Protein AF-A0A1B1ET09-F1 (afdb_monomer)

Foldseek 3Di:
DVQLVVLVVVLVVQLVVLVVVLVVVVVPVPVSVVSNVVVNVVSVVVSVVSVVVVVVVVVVVD

Sequence (62 aa):
EPGLKCVDLVILELCNVVRTCTEKMARYPRLRDETERIITAHIRDREQKCKEQLLTMIDCEL

Secondary structure (DSSP, 8-state):
-HHHHHHHHHHHHHHHHHHHHHHTTTT-HHHHHHHHHHHHHHHHHHHHHHHHHHHHHHHHH-

Mean predicted aligned error: 4.44 Å

Organism: NCBI:txid308652

Solvent-accessible surface area (backbone atoms only — not comparable to full-atom values): 3510 Å² total; per-residue (Å²): 112,74,67,61,55,50,50,54,53,51,54,54,50,51,55,52,51,50,52,63,54,42,60,78,33,63,92,40,56,73,58,29,55,52,49,52,52,53,49,54,53,49,51,53,55,50,50,53,54,50,53,53,52,51,52,53,52,50,66,72,76,107

pLDDT: mean 89.98, std 6.19, range [60.34, 95.75]

Structure (mmCIF, N/CA/C/O backbone):
data_AF-A0A1B1ET09-F1
#
_entry.id   AF-A0A1B1ET09-F1
#
loop_
_atom_site.group_PDB
_atom_site.id
_atom_site.type_symbol
_atom_site.label_atom_id
_atom_site.label_alt_id
_atom_site.label_comp_id
_atom_site.label_asym_id
_atom_site.label_entity_id
_atom_site.label_seq_id
_atom_site.pdbx_PDB_ins_code
_atom_site.Cartn_x
_atom_site.Cartn_y
_atom_site.Cartn_z
_atom_site.occupancy
_atom_site.B_iso_or_equiv
_atom_site.auth_seq_id
_atom_site.auth_comp_id
_atom_site.auth_asym_id
_atom_site.auth_atom_id
_atom_site.pdbx_PDB_model_num
ATOM 1 N N . GLU A 1 1 ? -9.147 4.677 18.088 1.00 69.31 1 GLU A N 1
ATOM 2 C CA . GLU A 1 1 ? -8.434 3.637 18.862 1.00 69.31 1 GLU A CA 1
ATOM 3 C C . GLU A 1 1 ? -6.999 3.470 18.379 1.00 69.31 1 GLU A C 1
ATOM 5 O O . GLU A 1 1 ? -6.748 3.676 17.192 1.00 69.31 1 GLU A O 1
ATOM 10 N N . PRO A 1 2 ? -6.054 3.104 19.261 1.00 82.12 2 PRO A N 1
ATOM 11 C CA . PRO A 1 2 ? -4.649 2.885 18.901 1.00 82.12 2 PRO A CA 1
ATOM 12 C C . PRO A 1 2 ? -4.448 1.784 17.841 1.00 82.12 2 PRO A C 1
ATOM 14 O O . PRO A 1 2 ? -3.511 1.883 17.051 1.00 82.12 2 PRO A O 1
ATOM 17 N N . GLY A 1 3 ? -5.350 0.794 17.760 1.00 80.94 3 GLY A N 1
ATOM 18 C CA . GLY A 1 3 ? -5.317 -0.266 16.743 1.00 80.94 3 GLY A CA 1
ATOM 19 C C . GLY A 1 3 ? -5.474 0.257 15.311 1.00 80.94 3 GLY A C 1
ATOM 20 O O . GLY A 1 3 ? -4.647 -0.046 14.456 1.00 80.94 3 GLY A O 1
ATOM 21 N N . LEU A 1 4 ? -6.459 1.129 15.064 1.00 86.19 4 LEU A N 1
ATOM 22 C CA . LEU A 1 4 ? -6.679 1.735 13.741 1.00 86.19 4 LEU A CA 1
ATOM 23 C C . LEU A 1 4 ? -5.485 2.590 13.292 1.00 86.19 4 LEU A C 1
ATOM 25 O O . LEU A 1 4 ? -5.063 2.511 12.143 1.00 86.19 4 LEU A O 1
ATOM 29 N N . LYS A 1 5 ? -4.881 3.340 14.220 1.00 88.31 5 LYS A N 1
ATOM 30 C CA . LYS A 1 5 ? -3.697 4.160 13.930 1.00 88.31 5 LYS A CA 1
ATOM 31 C C . LYS A 1 5 ? -2.474 3.310 13.566 1.00 88.31 5 LYS A C 1
ATOM 33 O O . LYS A 1 5 ? -1.674 3.722 12.733 1.00 88.31 5 LYS A O 1
ATOM 38 N N . CYS A 1 6 ? -2.322 2.134 14.178 1.00 90.06 6 CYS A N 1
ATOM 39 C CA . CYS A 1 6 ? -1.273 1.183 13.809 1.00 90.06 6 CYS A CA 1
ATOM 40 C C . CYS A 1 6 ? -1.464 0.684 12.369 1.00 90.06 6 CYS A C 1
ATOM 42 O O . CYS A 1 6 ? -0.508 0.680 11.595 1.00 90.06 6 CYS A O 1
ATOM 44 N N . VAL A 1 7 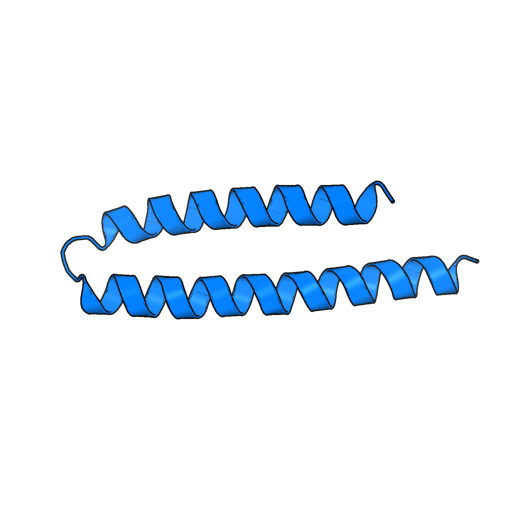? -2.704 0.350 11.986 1.00 91.31 7 VAL A N 1
ATOM 45 C CA . VAL A 1 7 ? -3.035 -0.050 10.609 1.00 91.31 7 VAL A CA 1
ATOM 46 C C . VAL A 1 7 ? -2.654 1.054 9.621 1.00 91.31 7 VAL A C 1
ATOM 48 O O . VAL A 1 7 ? -1.937 0.775 8.665 1.00 91.31 7 VAL A O 1
ATOM 51 N N . ASP A 1 8 ? -3.029 2.308 9.880 1.00 91.06 8 ASP A N 1
ATOM 52 C CA . ASP A 1 8 ? -2.708 3.429 8.983 1.00 91.06 8 ASP A CA 1
ATOM 53 C C . ASP A 1 8 ? -1.188 3.615 8.783 1.00 91.06 8 ASP A C 1
ATOM 55 O O . ASP A 1 8 ? -0.725 3.850 7.664 1.00 91.06 8 ASP A O 1
ATOM 59 N N . LEU A 1 9 ? -0.390 3.459 9.848 1.00 93.94 9 LEU A N 1
ATOM 60 C CA . LEU A 1 9 ? 1.076 3.534 9.774 1.00 93.94 9 LEU A CA 1
ATOM 61 C C . LEU A 1 9 ? 1.672 2.397 8.934 1.00 93.94 9 LEU A C 1
ATOM 63 O O . LEU A 1 9 ? 2.588 2.626 8.144 1.00 93.94 9 LEU A O 1
ATOM 67 N N . VAL A 1 10 ? 1.138 1.180 9.063 1.00 94.19 10 VAL A N 1
ATOM 68 C CA . VAL A 1 10 ? 1.578 0.032 8.257 1.00 94.19 10 VAL A CA 1
ATOM 69 C C . VAL A 1 10 ? 1.233 0.235 6.781 1.00 94.19 10 VAL A C 1
ATOM 71 O O . VAL A 1 10 ? 2.058 -0.059 5.917 1.00 94.19 10 VAL A O 1
ATOM 74 N N . ILE A 1 11 ? 0.051 0.775 6.470 1.00 94.06 11 ILE A N 1
ATOM 75 C CA . ILE A 1 11 ? -0.354 1.077 5.089 1.00 94.06 11 ILE A CA 1
ATOM 76 C C . ILE A 1 11 ? 0.563 2.129 4.463 1.00 94.06 11 ILE A C 1
ATOM 78 O O . ILE A 1 11 ? 0.973 1.978 3.307 1.00 94.06 11 ILE A O 1
ATOM 82 N N . LEU A 1 12 ? 0.930 3.162 5.226 1.00 93.88 12 LEU A N 1
ATOM 83 C CA . LEU A 1 12 ? 1.874 4.179 4.774 1.00 93.88 12 LEU A CA 1
ATOM 84 C C . LEU A 1 12 ? 3.229 3.560 4.406 1.00 93.88 12 LEU A C 1
ATOM 86 O O . LEU A 1 12 ? 3.747 3.827 3.318 1.00 93.88 12 LEU A O 1
ATOM 90 N N . GLU A 1 13 ? 3.768 2.687 5.260 1.00 95.12 13 GLU A N 1
ATOM 91 C CA . GLU A 1 13 ? 5.039 2.026 4.962 1.00 95.12 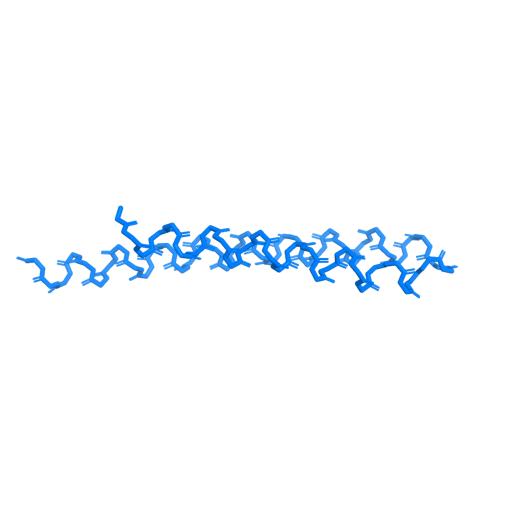13 GLU A CA 1
ATOM 92 C C . GLU A 1 13 ? 4.950 1.016 3.821 1.00 95.12 13 GLU A C 1
ATOM 94 O O . GLU A 1 13 ? 5.845 0.958 2.977 1.00 95.12 13 GLU A O 1
ATOM 99 N N . LEU A 1 14 ? 3.845 0.280 3.694 1.00 93.69 14 LEU A N 1
ATOM 100 C CA . LEU A 1 14 ? 3.623 -0.576 2.529 1.00 93.69 14 LEU A CA 1
ATOM 101 C C . LEU A 1 14 ? 3.644 0.238 1.230 1.00 93.69 14 LEU A C 1
ATOM 103 O O . LEU A 1 14 ? 4.272 -0.178 0.258 1.00 93.69 14 LEU A O 1
ATOM 107 N N . CYS A 1 15 ? 3.045 1.431 1.213 1.00 92.56 15 CYS A N 1
ATOM 108 C CA . CYS A 1 15 ? 3.103 2.319 0.052 1.00 92.56 15 CYS A CA 1
ATOM 109 C C . CYS A 1 15 ? 4.532 2.816 -0.246 1.00 92.56 15 CYS A C 1
ATOM 111 O O . CYS A 1 15 ? 4.880 3.003 -1.415 1.00 92.56 15 CYS A O 1
ATOM 113 N N . ASN A 1 16 ? 5.371 3.031 0.774 1.00 94.06 16 ASN A N 1
ATOM 114 C CA . ASN A 1 16 ? 6.793 3.361 0.591 1.00 94.06 16 ASN A CA 1
ATOM 115 C C . ASN A 1 16 ? 7.566 2.189 -0.044 1.00 94.06 16 ASN A C 1
ATOM 117 O O . ASN A 1 16 ? 8.342 2.382 -0.987 1.00 94.06 16 ASN A O 1
ATOM 121 N N . VAL A 1 17 ? 7.323 0.962 0.428 1.00 94.12 17 VAL A N 1
ATOM 122 C CA . VAL A 1 17 ? 7.954 -0.256 -0.108 1.00 94.12 17 VAL A CA 1
ATOM 123 C C . VAL A 1 17 ? 7.551 -0.491 -1.562 1.00 94.12 17 VAL A C 1
ATOM 125 O O . VAL A 1 17 ? 8.413 -0.766 -2.397 1.00 94.12 17 VAL A O 1
ATOM 128 N N . VAL A 1 18 ? 6.266 -0.333 -1.894 1.00 92.94 18 VAL A N 1
ATOM 129 C CA . VAL A 1 18 ? 5.775 -0.475 -3.275 1.00 92.94 18 VAL A CA 1
ATOM 130 C C . VAL A 1 18 ? 6.475 0.511 -4.198 1.00 92.94 18 VAL A C 1
ATOM 132 O O . VAL A 1 18 ? 7.003 0.089 -5.223 1.00 92.94 18 VAL A O 1
ATOM 135 N N . ARG A 1 19 ? 6.585 1.786 -3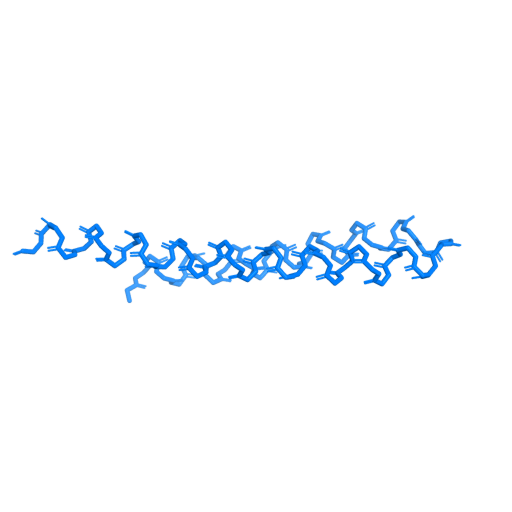.804 1.00 90.81 19 ARG A N 1
ATOM 136 C CA . ARG A 1 19 ? 7.333 2.787 -4.579 1.00 90.81 19 ARG A CA 1
ATOM 137 C C . ARG A 1 19 ? 8.779 2.350 -4.826 1.00 90.81 19 ARG A C 1
ATOM 139 O O . ARG A 1 19 ? 9.192 2.256 -5.979 1.00 90.81 19 ARG A O 1
ATOM 146 N N . THR A 1 20 ? 9.493 1.941 -3.780 1.00 92.12 20 THR A N 1
ATOM 147 C CA . THR A 1 20 ? 10.884 1.457 -3.881 1.00 92.12 20 THR A CA 1
ATOM 148 C C . THR A 1 20 ? 11.020 0.236 -4.810 1.00 92.12 20 THR A C 1
ATOM 150 O O . THR A 1 20 ? 11.981 0.109 -5.570 1.00 92.12 20 THR A O 1
ATOM 153 N N . CYS A 1 21 ? 10.052 -0.683 -4.795 1.00 89.50 21 CYS A N 1
ATOM 154 C CA . CYS A 1 21 ? 10.033 -1.830 -5.704 1.00 89.50 21 CYS A CA 1
ATOM 155 C C . CYS A 1 21 ? 9.724 -1.422 -7.154 1.00 89.50 21 CYS A C 1
ATOM 157 O O . CYS A 1 21 ? 10.363 -1.928 -8.078 1.00 89.50 21 CYS A O 1
ATOM 159 N N . THR A 1 22 ? 8.786 -0.495 -7.364 1.00 89.38 22 THR A N 1
ATOM 160 C CA . THR A 1 22 ? 8.404 -0.004 -8.700 1.00 89.38 22 THR A CA 1
ATOM 161 C C . THR A 1 22 ? 9.523 0.786 -9.384 1.00 89.38 22 THR A C 1
ATOM 163 O O . THR A 1 22 ? 9.644 0.734 -10.607 1.00 89.38 22 THR A O 1
ATOM 166 N N . GLU A 1 23 ? 10.412 1.434 -8.625 1.00 89.19 23 GLU A N 1
ATOM 167 C CA . GLU A 1 23 ? 11.615 2.086 -9.163 1.00 89.19 23 GLU A CA 1
ATOM 168 C C . GLU A 1 23 ? 12.543 1.091 -9.876 1.00 89.19 23 GLU A C 1
ATOM 170 O O . GLU A 1 23 ? 13.085 1.389 -10.941 1.00 89.19 23 GLU A O 1
ATOM 175 N N . LYS A 1 24 ? 12.654 -0.145 -9.370 1.00 88.38 24 LYS A N 1
ATOM 176 C CA . LYS A 1 24 ? 13.426 -1.216 -10.030 1.00 88.38 24 LYS A CA 1
ATOM 177 C C . LYS A 1 24 ? 12.793 -1.675 -11.351 1.00 88.38 24 LYS A C 1
ATOM 179 O O . LYS A 1 24 ? 13.468 -2.297 -12.169 1.00 88.38 24 LYS A O 1
ATOM 184 N N . MET A 1 25 ? 11.521 -1.344 -11.584 1.00 88.56 25 MET A N 1
ATOM 185 C CA . MET A 1 25 ? 10.771 -1.639 -12.811 1.00 88.56 25 MET A CA 1
ATOM 186 C C . MET A 1 25 ? 10.799 -0.485 -13.827 1.00 88.56 25 MET A C 1
ATOM 188 O O . MET A 1 25 ? 10.084 -0.538 -14.825 1.00 88.56 25 MET A O 1
ATOM 192 N N . ALA A 1 26 ? 11.649 0.535 -13.636 1.00 84.06 26 ALA A N 1
ATOM 193 C CA . ALA A 1 26 ? 11.715 1.724 -14.497 1.00 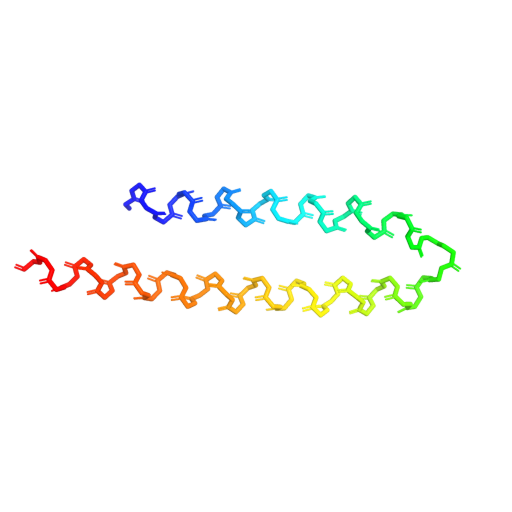84.06 26 ALA A CA 1
ATOM 194 C C . ALA A 1 26 ? 11.926 1.432 -15.999 1.00 84.06 26 ALA A C 1
ATOM 196 O O . ALA A 1 26 ? 11.526 2.230 -16.842 1.00 84.06 26 ALA A O 1
ATOM 197 N N . ARG A 1 27 ? 12.512 0.278 -16.353 1.00 91.75 27 ARG A N 1
ATOM 198 C CA . ARG A 1 27 ? 12.680 -0.161 -17.753 1.00 91.75 27 ARG A CA 1
ATOM 199 C C . ARG A 1 27 ? 11.362 -0.507 -18.459 1.00 91.75 27 ARG A C 1
ATOM 201 O O . ARG A 1 27 ? 11.329 -0.508 -19.685 1.00 91.75 27 ARG A O 1
ATOM 208 N N . TYR A 1 28 ? 10.296 -0.793 -17.711 1.00 91.88 28 TYR A N 1
ATOM 209 C CA . TYR A 1 28 ? 8.992 -1.194 -18.240 1.00 91.88 28 TYR A CA 1
ATOM 210 C C . TYR A 1 28 ? 7.878 -0.326 -17.634 1.00 91.88 28 TYR A C 1
ATOM 212 O O . TYR A 1 28 ? 7.151 -0.792 -16.756 1.00 91.88 28 TYR A O 1
ATOM 220 N N . PRO A 1 29 ? 7.701 0.924 -18.102 1.00 88.75 29 PRO A N 1
ATOM 221 C CA . PRO A 1 29 ? 6.770 1.880 -17.492 1.00 88.75 29 PRO A CA 1
ATOM 222 C C . PRO A 1 29 ? 5.322 1.370 -17.461 1.00 88.75 29 PRO A C 1
ATOM 224 O O . PRO A 1 29 ? 4.659 1.463 -16.440 1.00 88.75 29 PRO A O 1
ATOM 227 N N . ARG A 1 30 ? 4.859 0.704 -18.527 1.00 92.19 30 ARG A N 1
ATOM 228 C CA . ARG A 1 30 ? 3.500 0.132 -18.574 1.00 92.19 30 ARG A CA 1
ATOM 229 C C . ARG A 1 30 ? 3.279 -0.995 -17.563 1.00 92.19 30 ARG A C 1
ATOM 231 O O . ARG A 1 30 ? 2.186 -1.128 -17.027 1.00 92.19 30 ARG A O 1
ATOM 238 N N . LEU A 1 31 ? 4.301 -1.822 -17.332 1.00 90.44 31 LEU A N 1
ATOM 239 C CA . LEU A 1 31 ? 4.230 -2.894 -16.338 1.00 90.44 31 LEU A CA 1
ATOM 240 C C . LEU A 1 31 ? 4.269 -2.307 -14.928 1.00 90.44 31 LEU A C 1
ATOM 242 O O . LEU A 1 31 ? 3.531 -2.764 -14.062 1.00 90.44 31 LEU A O 1
ATOM 246 N N . ARG A 1 32 ? 5.111 -1.291 -14.719 1.00 91.19 32 ARG A N 1
ATOM 247 C CA . ARG A 1 32 ? 5.221 -0.559 -13.461 1.00 91.19 32 ARG A CA 1
ATOM 248 C C . ARG A 1 32 ? 3.877 0.044 -13.056 1.00 91.19 32 ARG A C 1
ATOM 250 O O . ARG A 1 32 ? 3.424 -0.247 -11.956 1.00 91.19 32 ARG A O 1
ATOM 257 N N . ASP A 1 33 ? 3.241 0.811 -13.940 1.00 90.88 33 ASP A N 1
ATOM 258 C CA . ASP A 1 33 ? 1.976 1.496 -13.647 1.00 90.88 33 ASP A CA 1
ATOM 259 C C . ASP A 1 33 ? 0.864 0.499 -13.301 1.00 90.88 33 ASP A C 1
ATOM 261 O O . ASP A 1 33 ? 0.145 0.674 -12.317 1.00 90.88 33 ASP A O 1
ATOM 265 N N . GLU A 1 34 ? 0.753 -0.592 -14.065 1.00 94.06 34 GLU A N 1
ATOM 266 C CA . GLU A 1 34 ? -0.263 -1.611 -13.797 1.00 94.06 34 GLU A CA 1
ATOM 267 C C . GLU A 1 34 ? 0.032 -2.384 -12.504 1.00 94.06 34 GLU A C 1
ATOM 269 O O . GLU A 1 34 ? -0.879 -2.682 -11.733 1.00 94.06 34 GLU A O 1
ATOM 274 N N . THR A 1 35 ? 1.308 -2.651 -12.216 1.00 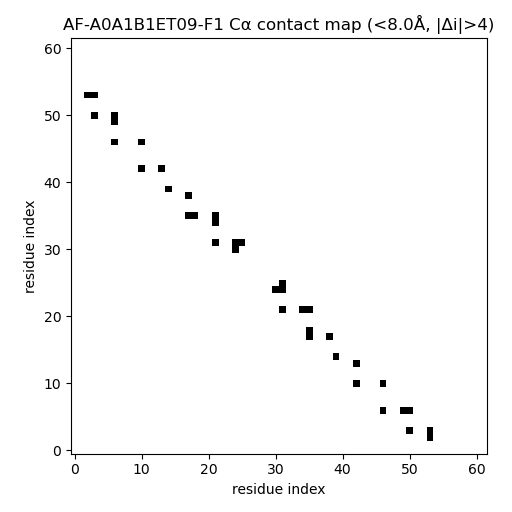91.62 35 THR A N 1
ATOM 275 C CA . THR A 1 35 ? 1.732 -3.292 -10.963 1.00 91.62 35 THR A CA 1
ATOM 276 C C . THR A 1 35 ? 1.431 -2.400 -9.761 1.00 91.62 35 THR A C 1
ATOM 278 O O . THR A 1 35 ? 0.866 -2.873 -8.777 1.00 91.62 35 THR A O 1
ATOM 2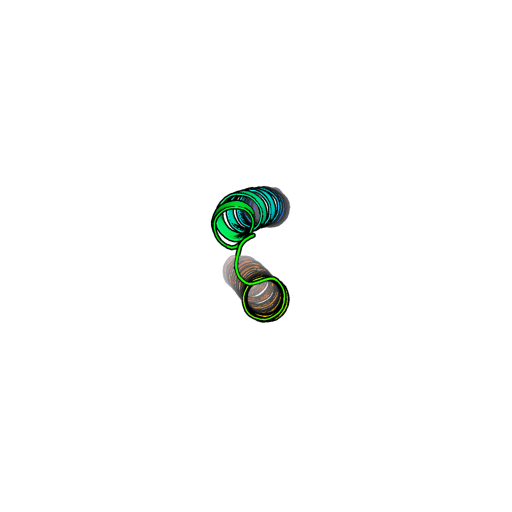81 N N . GLU A 1 36 ? 1.751 -1.108 -9.839 1.00 91.69 36 GLU A N 1
ATOM 282 C CA . GLU A 1 36 ? 1.447 -0.132 -8.792 1.00 91.69 36 GLU A CA 1
ATOM 283 C C . GLU A 1 36 ? -0.069 -0.041 -8.571 1.00 91.69 36 GLU A C 1
ATOM 285 O O . GLU A 1 36 ? -0.533 -0.174 -7.440 1.00 91.69 36 GLU A O 1
ATOM 290 N N . ARG A 1 37 ? -0.860 0.035 -9.649 1.00 94.00 37 ARG A N 1
ATOM 291 C CA . ARG A 1 37 ? -2.328 0.053 -9.585 1.00 94.00 37 ARG A CA 1
ATOM 292 C C . ARG A 1 37 ? -2.901 -1.181 -8.888 1.00 94.00 37 ARG A C 1
ATOM 294 O O . ARG A 1 37 ? -3.734 -1.039 -7.990 1.00 94.00 37 ARG A O 1
ATOM 301 N N . ILE A 1 38 ? -2.472 -2.380 -9.290 1.00 95.06 38 ILE A N 1
ATOM 302 C CA . ILE A 1 38 ? -2.956 -3.647 -8.722 1.00 95.06 38 ILE A CA 1
ATOM 303 C C . ILE A 1 38 ? -2.584 -3.745 -7.242 1.00 95.06 38 ILE A C 1
ATOM 305 O O . ILE A 1 38 ? -3.436 -4.073 -6.414 1.00 95.06 38 ILE A O 1
ATOM 309 N N . ILE A 1 39 ? -1.335 -3.432 -6.888 1.00 94.94 39 ILE A N 1
ATOM 310 C CA . ILE A 1 39 ? -0.873 -3.543 -5.503 1.00 94.94 39 ILE A CA 1
ATOM 311 C C . ILE A 1 39 ? -1.558 -2.497 -4.617 1.00 94.94 39 ILE A C 1
ATOM 313 O O . ILE A 1 39 ? -2.024 -2.844 -3.535 1.00 94.94 39 ILE A O 1
ATOM 317 N N . THR A 1 40 ? -1.697 -1.245 -5.061 1.00 92.75 40 THR A N 1
ATOM 318 C CA . THR A 1 40 ? -2.417 -0.212 -4.300 1.00 92.75 40 THR A CA 1
ATOM 319 C C . THR A 1 40 ? -3.883 -0.584 -4.084 1.00 92.75 40 THR A C 1
ATOM 321 O O . THR A 1 40 ? -4.399 -0.405 -2.979 1.00 92.75 40 THR A O 1
ATOM 324 N N . ALA A 1 41 ? -4.557 -1.134 -5.099 1.00 95.25 41 ALA A N 1
ATOM 325 C CA . ALA A 1 41 ? -5.926 -1.625 -4.949 1.00 95.25 41 ALA A CA 1
ATOM 326 C C . ALA A 1 41 ? -6.008 -2.763 -3.919 1.00 95.25 41 ALA A C 1
ATOM 328 O O . ALA A 1 41 ? -6.886 -2.749 -3.057 1.00 95.25 41 ALA A O 1
ATOM 329 N N . HIS A 1 42 ? -5.059 -3.704 -3.959 1.00 95.75 42 HIS A N 1
ATOM 330 C CA . HIS A 1 42 ? -4.988 -4.792 -2.988 1.00 95.75 42 HIS A CA 1
ATOM 331 C C . HIS A 1 42 ? -4.747 -4.282 -1.562 1.00 95.75 42 HIS A C 1
ATOM 333 O O . HIS A 1 42 ? -5.439 -4.700 -0.641 1.00 95.75 42 HIS A O 1
ATOM 339 N N . ILE A 1 43 ? -3.811 -3.348 -1.369 1.00 93.69 43 ILE A N 1
ATOM 340 C CA . ILE A 1 43 ? -3.512 -2.758 -0.056 1.00 93.69 43 ILE A CA 1
ATOM 341 C C . ILE A 1 43 ? -4.768 -2.122 0.554 1.00 93.69 43 ILE A C 1
ATOM 343 O O . ILE A 1 43 ? -5.064 -2.386 1.716 1.00 93.69 43 ILE A O 1
ATOM 347 N N . ARG A 1 44 ? -5.540 -1.356 -0.228 1.00 93.62 44 ARG A N 1
ATOM 348 C CA . ARG A 1 44 ? -6.785 -0.723 0.245 1.00 93.62 44 ARG A CA 1
ATOM 349 C C . ARG A 1 44 ? -7.864 -1.736 0.635 1.00 93.62 44 ARG A C 1
ATOM 351 O O . ARG A 1 44 ? -8.494 -1.583 1.675 1.00 93.62 44 ARG A O 1
ATOM 358 N N . ASP A 1 45 ? -8.060 -2.784 -0.163 1.00 95.56 45 ASP A N 1
ATOM 359 C CA . ASP A 1 45 ? -9.006 -3.862 0.169 1.00 95.56 45 ASP A CA 1
ATOM 360 C C . ASP A 1 45 ? -8.604 -4.587 1.468 1.00 95.56 45 ASP A C 1
ATOM 362 O O . ASP A 1 45 ? -9.443 -4.886 2.321 1.00 95.56 45 ASP A O 1
ATOM 366 N N . ARG A 1 46 ? -7.300 -4.825 1.663 1.00 94.38 46 ARG A N 1
ATOM 367 C CA . ARG A 1 46 ? -6.771 -5.440 2.889 1.00 94.38 46 ARG A CA 1
ATOM 368 C C . ARG A 1 46 ? -6.891 -4.521 4.101 1.00 94.38 46 ARG A C 1
ATOM 370 O O . ARG A 1 46 ? -7.211 -5.012 5.181 1.00 94.38 46 ARG A O 1
ATOM 377 N N . GLU A 1 47 ? -6.664 -3.223 3.930 1.00 93.56 47 GLU A N 1
ATOM 378 C CA . GLU A 1 47 ? -6.865 -2.212 4.969 1.00 93.56 47 GLU A CA 1
ATOM 379 C C . GLU A 1 47 ? -8.309 -2.229 5.474 1.00 93.56 47 GLU A C 1
ATOM 381 O O . GLU A 1 47 ? -8.531 -2.340 6.679 1.00 93.56 47 GLU A O 1
ATOM 386 N N . GLN A 1 48 ? -9.284 -2.181 4.560 1.00 93.69 48 GLN A N 1
ATOM 387 C CA . GLN A 1 48 ? -10.700 -2.192 4.913 1.00 93.69 48 GLN A CA 1
ATOM 388 C C . GLN A 1 48 ? -11.072 -3.457 5.698 1.00 93.69 48 GLN A C 1
ATOM 390 O O . GLN A 1 48 ? -11.614 -3.357 6.797 1.00 93.69 48 GLN A O 1
ATOM 395 N N . LYS A 1 49 ? -10.697 -4.638 5.192 1.00 94.19 49 LYS A N 1
ATOM 396 C CA . LYS A 1 49 ? -10.948 -5.919 5.875 1.00 94.19 49 LYS A CA 1
ATOM 397 C C . LYS A 1 49 ? -10.312 -5.974 7.261 1.00 94.19 49 LYS A C 1
ATOM 399 O O . LYS A 1 49 ? -10.914 -6.491 8.195 1.00 94.19 49 LYS A O 1
ATOM 404 N N . CYS A 1 50 ? -9.098 -5.444 7.406 1.00 90.94 50 CYS A N 1
ATOM 405 C CA . CYS A 1 50 ? -8.412 -5.407 8.692 1.00 90.94 50 CYS A CA 1
ATOM 406 C C . CYS A 1 50 ? -9.146 -4.498 9.684 1.00 90.94 50 CYS A C 1
ATOM 408 O O . CYS A 1 50 ? -9.356 -4.903 10.823 1.00 90.94 50 CYS A O 1
ATOM 410 N N . LYS A 1 51 ? -9.592 -3.314 9.246 1.00 90.88 51 LYS A N 1
ATOM 411 C CA . LYS A 1 51 ? -10.376 -2.389 10.077 1.00 90.88 51 LYS A CA 1
ATOM 412 C C . LYS A 1 51 ? -11.711 -3.004 10.508 1.00 90.88 51 LYS A C 1
ATOM 414 O O . LYS A 1 51 ? -12.047 -2.924 11.684 1.00 90.88 51 LYS A O 1
ATOM 419 N N . GLU A 1 52 ? -12.424 -3.672 9.602 1.00 92.88 52 GLU A N 1
ATOM 420 C CA . GLU A 1 52 ? -13.675 -4.389 9.905 1.00 92.88 52 G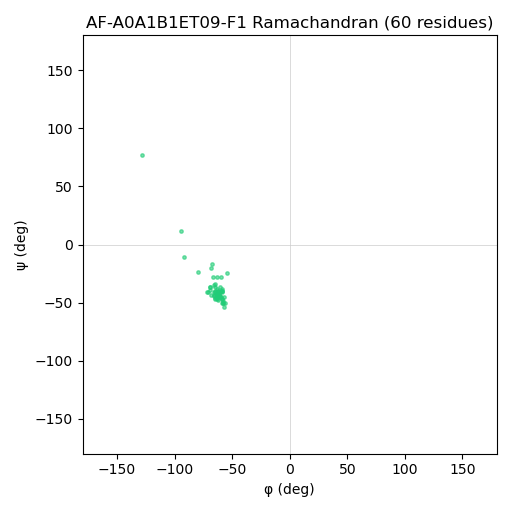LU A CA 1
ATOM 421 C C . GLU A 1 52 ? -13.466 -5.521 10.927 1.00 92.88 52 GLU A C 1
ATOM 423 O O . GLU A 1 52 ? -14.231 -5.644 11.884 1.00 92.88 52 GLU A O 1
ATOM 428 N N . GLN A 1 53 ? -12.403 -6.319 10.776 1.00 89.62 53 GLN A N 1
ATOM 429 C CA . GLN A 1 53 ? -12.051 -7.365 11.745 1.00 89.62 53 GLN A CA 1
ATOM 430 C C . GLN A 1 53 ? -11.702 -6.792 13.121 1.00 89.62 53 GLN A C 1
ATOM 432 O O . GLN A 1 53 ? -12.065 -7.380 14.137 1.00 89.62 53 GLN A O 1
ATOM 437 N N . LEU A 1 54 ? -11.006 -5.654 13.156 1.00 89.62 54 LEU A N 1
ATOM 438 C CA . LEU A 1 54 ? -10.624 -4.981 14.395 1.00 89.62 54 LEU A CA 1
ATOM 439 C C . LEU A 1 54 ? -11.864 -4.488 15.147 1.00 89.62 54 LEU A C 1
ATOM 441 O O . LEU A 1 54 ? -11.999 -4.778 16.331 1.00 89.62 54 LEU A O 1
ATOM 445 N N . LEU A 1 55 ? -12.793 -3.838 1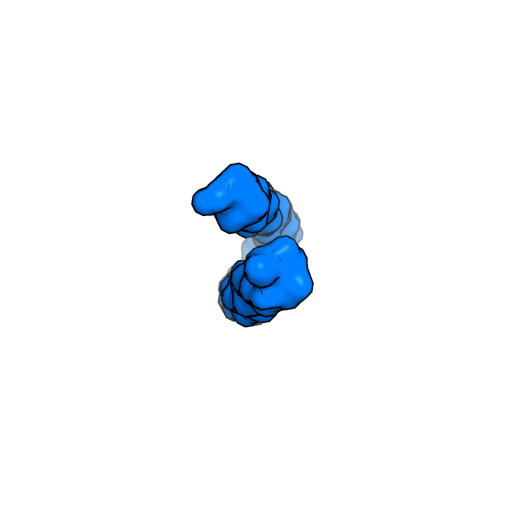4.440 1.00 89.12 55 LEU A N 1
ATOM 446 C CA . LEU A 1 55 ? -14.085 -3.417 14.991 1.00 89.12 55 LEU A CA 1
ATOM 447 C C . LEU A 1 55 ? -14.896 -4.612 15.507 1.00 89.12 55 LEU A C 1
ATOM 449 O O . LEU A 1 55 ? -15.369 -4.582 16.633 1.00 89.12 55 LEU A O 1
ATOM 453 N N . THR A 1 56 ? -14.967 -5.700 14.734 1.00 90.06 56 THR A N 1
ATOM 454 C CA . THR A 1 56 ? -15.683 -6.918 15.151 1.00 90.06 56 THR A CA 1
ATOM 455 C C . THR A 1 56 ? -15.096 -7.518 16.432 1.00 90.06 56 THR A C 1
ATOM 457 O O . THR A 1 56 ? -15.843 -7.969 17.295 1.00 90.06 56 THR A O 1
ATOM 460 N N . MET A 1 57 ? 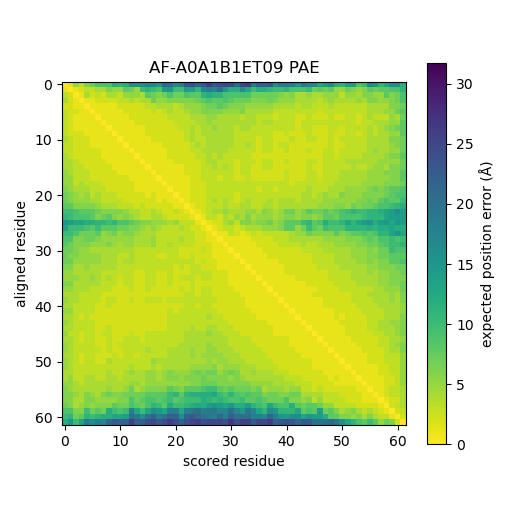-13.764 -7.538 16.571 1.00 87.00 57 MET A N 1
ATOM 461 C CA . MET A 1 57 ? -13.111 -8.013 17.798 1.00 87.00 57 MET A CA 1
ATOM 462 C C . MET A 1 57 ? -13.437 -7.122 18.998 1.00 87.00 57 MET A C 1
ATOM 464 O O . MET A 1 57 ? -13.704 -7.651 20.070 1.00 87.00 57 MET A O 1
ATOM 468 N N . ILE A 1 58 ? -13.462 -5.800 18.814 1.00 85.75 58 ILE A N 1
ATOM 469 C CA . ILE A 1 58 ? -13.848 -4.853 19.868 1.00 85.75 58 ILE A CA 1
ATOM 470 C C . ILE A 1 58 ? -15.308 -5.075 20.284 1.00 85.75 58 ILE A C 1
ATOM 472 O O . ILE A 1 58 ? -15.580 -5.196 21.474 1.00 85.75 58 ILE A O 1
ATOM 476 N N . ASP A 1 59 ? -16.224 -5.203 19.321 1.00 85.50 59 ASP A N 1
ATOM 477 C CA . ASP A 1 59 ? -17.650 -5.444 19.581 1.00 85.50 59 ASP A CA 1
ATOM 478 C C . ASP A 1 59 ? -17.910 -6.784 20.293 1.00 85.50 59 ASP A C 1
ATOM 480 O O . ASP A 1 59 ? -18.899 -6.912 21.006 1.00 85.50 59 ASP A O 1
ATOM 484 N N . CYS A 1 60 ? -17.050 -7.794 20.105 1.00 84.19 60 CYS A N 1
ATOM 485 C CA . CYS A 1 60 ? -17.161 -9.079 20.806 1.00 84.19 60 CYS A CA 1
ATOM 486 C C . CYS A 1 60 ? -16.607 -9.049 22.240 1.00 84.19 60 CYS A C 1
ATOM 488 O O . CYS A 1 60 ? -16.972 -9.916 23.035 1.00 84.19 60 CYS A O 1
ATOM 490 N N . GLU A 1 61 ? -15.690 -8.128 22.553 1.00 72.12 61 GLU A N 1
ATOM 491 C CA . GLU A 1 61 ? -15.114 -7.979 23.899 1.00 72.12 61 GLU A CA 1
ATOM 492 C C . GLU A 1 61 ? -15.879 -6.981 24.792 1.00 72.12 61 GLU A C 1
ATOM 494 O O . GLU A 1 61 ? -15.615 -6.929 25.997 1.00 72.12 61 GLU A O 1
ATOM 499 N N . LEU A 1 62 ? -16.817 -6.212 24.224 1.00 60.34 62 LEU A N 1
ATOM 500 C CA . LEU A 1 62 ? -17.723 -5.278 24.915 1.00 60.34 62 LEU A CA 1
ATOM 501 C C . LEU A 1 62 ? -19.030 -5.948 25.366 1.00 60.34 62 LEU A C 1
ATOM 503 O O . LEU A 1 62 ? -19.525 -5.547 26.447 1.00 60.34 62 LEU A O 1
#

InterPro domains:
  IPR000375 Dynamin stalk domain [PF01031] (1-62)
  IPR022812 Dynamin [PTHR11566] (1-61)

Radius of gyration: 15.11 Å; Cα contacts (8 Å, |Δi|>4): 19; chains: 1; bounding box: 31×13×44 Å